Protein AF-A0A147BWX1-F1 (afdb_monomer_lite)

Secondary structure (DSSP, 8-state):
-HHHHHHHHHHHHHHHHHHHTTTEEEE-S----TTS-HHHHHHHHHHHHTPPPPPGGGEEEEEEPP--TTSPPPEEEEES---

pLDDT: mean 89.79, std 6.4, range [65.81, 97.75]

Structure (mmCIF, N/CA/C/O backbone):
data_AF-A0A147BWX1-F1
#
_entry.id   AF-A0A147BWX1-F1
#
loop_
_atom_site.group_PDB
_atom_site.id
_atom_site.type_symbol
_atom_site.label_atom_id
_atom_site.label_alt_id
_atom_site.label_comp_id
_atom_site.label_asym_id
_atom_site.label_entity_id
_atom_site.label_seq_id
_atom_site.pdbx_PDB_ins_code
_atom_site.Cartn_x
_atom_site.Cartn_y
_atom_site.Cartn_z
_atom_site.occupancy
_atom_site.B_iso_or_equiv
_atom_site.auth_seq_id
_atom_site.auth_comp_id
_atom_site.auth_asym_id
_atom_site.auth_atom_id
_atom_site.pdbx_PDB_model_num
ATOM 1 N N . GLU A 1 1 ? -15.792 0.242 36.294 1.00 70.69 1 GLU A N 1
ATOM 2 C CA . GLU A 1 1 ? -16.377 -0.542 35.178 1.00 70.69 1 GLU A CA 1
ATOM 3 C C . GLU A 1 1 ? -16.260 0.158 33.824 1.00 70.69 1 GLU A C 1
ATOM 5 O O . GLU A 1 1 ? -15.639 -0.407 32.936 1.00 70.69 1 GLU A O 1
ATOM 10 N N . GLN A 1 2 ? -16.739 1.399 33.666 1.00 81.88 2 GLN A N 1
ATOM 11 C CA . GLN A 1 2 ? -16.668 2.142 32.390 1.00 81.88 2 GLN A CA 1
ATOM 12 C C . GLN A 1 2 ? -15.252 2.255 31.791 1.00 81.88 2 GLN A C 1
ATOM 14 O O . GLN A 1 2 ? -15.069 2.004 30.605 1.00 81.88 2 GLN A O 1
ATOM 19 N N . ALA A 1 3 ? -14.235 2.541 32.611 1.00 90.25 3 ALA A N 1
ATOM 20 C CA . ALA A 1 3 ? -12.844 2.620 32.151 1.00 90.25 3 ALA A CA 1
ATOM 21 C C . ALA A 1 3 ? -12.311 1.292 31.572 1.00 90.25 3 ALA A C 1
ATOM 23 O O . ALA A 1 3 ? -11.506 1.300 30.646 1.00 90.25 3 ALA A O 1
ATOM 24 N N . HIS A 1 4 ? -12.785 0.146 32.077 1.00 91.62 4 HIS A N 1
ATOM 25 C CA . HIS A 1 4 ? -12.411 -1.162 31.532 1.00 91.62 4 HIS A CA 1
ATOM 26 C C . HIS A 1 4 ? -13.063 -1.414 30.172 1.00 91.62 4 HIS A C 1
ATOM 28 O O . HIS A 1 4 ? -12.420 -1.967 29.284 1.00 91.62 4 HIS A O 1
ATOM 34 N N . VAL A 1 5 ? -14.314 -0.979 29.996 1.00 95.88 5 VAL A N 1
ATOM 35 C CA . VAL A 1 5 ? -15.030 -1.096 28.719 1.00 95.88 5 VAL A CA 1
ATOM 36 C C . VAL A 1 5 ? -14.370 -0.230 27.648 1.00 95.88 5 VAL A C 1
ATOM 38 O O . VAL A 1 5 ? -14.117 -0.729 26.557 1.00 95.88 5 VAL A O 1
ATOM 41 N N . ILE A 1 6 ? -14.025 1.022 27.972 1.00 96.06 6 ILE A N 1
ATOM 42 C CA . ILE A 1 6 ? -13.324 1.929 27.048 1.00 96.06 6 ILE A CA 1
ATOM 43 C C . ILE A 1 6 ? -11.999 1.310 26.602 1.00 96.06 6 ILE A C 1
ATOM 45 O O . ILE A 1 6 ? -11.776 1.149 25.409 1.00 96.06 6 ILE A O 1
ATOM 49 N N . ARG A 1 7 ? -11.169 0.861 27.552 1.00 96.06 7 ARG A N 1
ATOM 50 C CA . ARG A 1 7 ? -9.866 0.260 27.238 1.00 96.06 7 ARG A CA 1
ATOM 51 C C . ARG A 1 7 ? -9.981 -0.993 26.366 1.00 96.06 7 ARG A C 1
ATOM 53 O O . ARG A 1 7 ? -9.130 -1.234 25.511 1.00 96.06 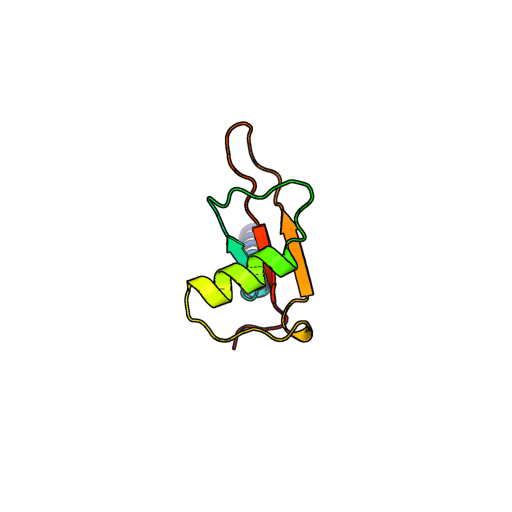7 ARG A O 1
ATOM 60 N N . ARG A 1 8 ? -11.019 -1.806 26.584 1.00 96.75 8 ARG A N 1
ATOM 61 C CA . ARG A 1 8 ? -11.288 -2.977 25.744 1.00 96.75 8 ARG A CA 1
ATOM 62 C C . ARG A 1 8 ? -11.633 -2.554 24.316 1.00 96.75 8 ARG A C 1
ATOM 64 O O . ARG A 1 8 ? -11.019 -3.062 23.390 1.00 96.75 8 ARG A O 1
ATOM 71 N N . ILE A 1 9 ? -12.539 -1.591 24.151 1.00 97.19 9 ILE A N 1
ATOM 72 C CA . ILE A 1 9 ? -12.933 -1.079 22.829 1.00 97.19 9 ILE A CA 1
ATOM 73 C C . ILE A 1 9 ? -11.739 -0.450 22.100 1.00 97.19 9 ILE A C 1
ATOM 75 O O . ILE A 1 9 ? -11.560 -0.692 20.914 1.00 97.19 9 ILE A O 1
ATOM 79 N N . GLU A 1 10 ? -10.896 0.319 22.793 1.00 97.44 10 GLU A N 1
ATOM 80 C CA . GLU A 1 10 ? -9.673 0.888 22.207 1.00 97.44 10 GLU A CA 1
ATOM 81 C C . GLU A 1 10 ? -8.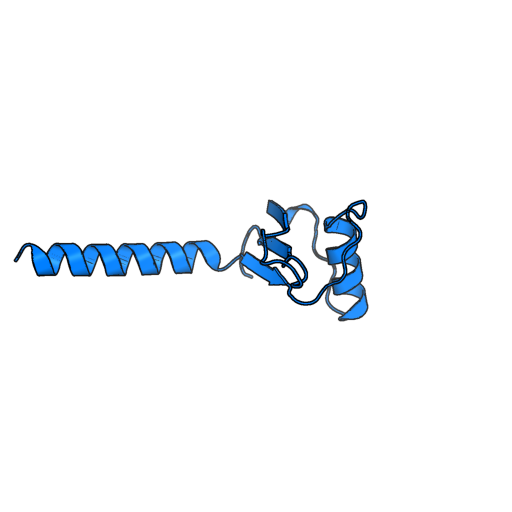729 -0.201 21.684 1.00 97.44 10 GLU A C 1
ATOM 83 O O . GLU A 1 10 ? -8.121 -0.051 20.624 1.00 97.44 10 GLU A O 1
ATOM 88 N N . THR A 1 11 ? -8.632 -1.311 22.418 1.00 97.50 11 THR A N 1
ATOM 89 C CA . THR A 1 11 ? -7.807 -2.461 22.034 1.00 97.50 11 THR A CA 1
ATOM 90 C C . THR A 1 11 ? -8.388 -3.151 20.801 1.00 97.50 11 THR A C 1
ATOM 92 O O . THR A 1 11 ? -7.682 -3.303 19.808 1.00 97.50 11 THR A O 1
ATOM 95 N N . GLU A 1 12 ? -9.681 -3.482 20.832 1.00 97.75 12 GLU A N 1
ATOM 96 C CA . GLU A 1 12 ? -10.404 -4.118 19.721 1.00 97.75 12 GLU A CA 1
ATOM 97 C C . GLU A 1 12 ? -10.356 -3.260 18.444 1.00 97.75 12 GLU A C 1
ATOM 99 O O . GLU A 1 12 ? -10.134 -3.778 17.350 1.00 97.75 12 GLU A O 1
ATOM 104 N N . LEU A 1 13 ? -10.500 -1.936 18.574 1.00 97.44 13 LEU A N 1
ATOM 105 C CA . LEU A 1 13 ? -10.401 -1.003 17.453 1.00 97.44 13 LEU A CA 1
ATOM 106 C C . LEU A 1 13 ? -8.992 -0.992 16.854 1.00 97.44 13 LEU A C 1
ATOM 108 O O . LEU A 1 13 ? -8.838 -1.074 15.638 1.00 97.44 13 LEU A O 1
ATOM 112 N N . ASN A 1 14 ? -7.958 -0.917 17.693 1.00 96.94 14 ASN A N 1
ATOM 113 C CA . ASN A 1 14 ? -6.583 -0.939 17.210 1.00 96.94 14 ASN A CA 1
ATOM 114 C C . ASN A 1 14 ? -6.241 -2.273 16.522 1.00 96.94 14 ASN A C 1
ATOM 116 O O . ASN A 1 14 ? -5.577 -2.267 15.487 1.00 96.94 14 ASN A O 1
ATOM 120 N N . GLU A 1 15 ? -6.701 -3.403 17.060 1.00 97.38 15 GLU A N 1
ATOM 121 C CA . GLU A 1 15 ? -6.534 -4.718 16.431 1.00 97.38 15 GLU A CA 1
ATOM 122 C C . GLU A 1 15 ? -7.223 -4.777 15.064 1.00 97.38 15 GLU A C 1
ATOM 124 O O . GLU A 1 15 ? -6.598 -5.176 14.079 1.00 97.38 15 GLU A O 1
ATOM 129 N N . ALA A 1 16 ? -8.471 -4.308 14.975 1.00 96.25 16 ALA A N 1
ATOM 130 C CA . ALA A 1 16 ? -9.213 -4.247 13.7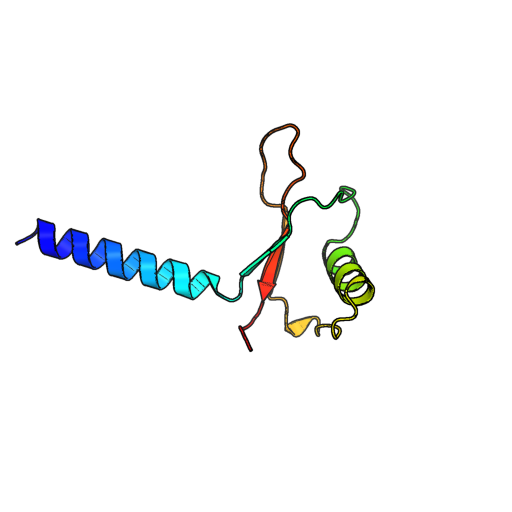20 1.00 96.25 16 ALA A CA 1
ATOM 131 C C . ALA A 1 16 ? -8.521 -3.344 12.684 1.00 96.25 16 ALA A C 1
ATOM 133 O O . ALA A 1 16 ? -8.365 -3.736 11.527 1.00 96.25 16 ALA A O 1
ATOM 134 N N . ASP A 1 17 ? -8.038 -2.171 13.098 1.00 95.38 17 ASP A N 1
ATOM 135 C CA . ASP A 1 17 ? -7.323 -1.239 12.225 1.00 95.38 17 ASP A CA 1
ATOM 136 C C . ASP A 1 17 ? -5.985 -1.809 11.740 1.00 95.38 17 ASP A C 1
ATOM 138 O O . ASP A 1 17 ? -5.593 -1.612 10.588 1.00 95.38 17 ASP A O 1
ATOM 142 N N . GLN A 1 18 ? -5.242 -2.501 12.608 1.00 93.06 18 GLN A N 1
ATOM 143 C CA . GLN A 1 18 ? -4.007 -3.184 12.217 1.00 93.06 18 GLN A CA 1
ATOM 144 C C . GLN A 1 18 ? -4.295 -4.320 11.236 1.00 93.06 18 GLN A C 1
ATOM 146 O O . GLN A 1 18 ? -3.625 -4.414 10.208 1.00 93.06 18 GLN A O 1
ATOM 151 N N . HIS A 1 19 ? -5.331 -5.117 11.499 1.00 93.44 19 HIS A N 1
ATOM 152 C CA . HIS A 1 19 ? -5.752 -6.194 10.613 1.00 93.44 19 HIS A CA 1
ATOM 153 C C . HIS A 1 19 ? -6.183 -5.667 9.234 1.00 93.44 19 HIS A C 1
ATOM 155 O O . HIS A 1 19 ? -5.764 -6.190 8.204 1.00 93.44 19 HIS A O 1
ATOM 161 N N . ALA A 1 20 ? -6.937 -4.565 9.188 1.00 91.81 20 ALA A N 1
ATOM 162 C CA . ALA A 1 20 ? -7.365 -3.926 7.943 1.00 91.81 20 ALA A CA 1
ATOM 163 C C . ALA A 1 20 ? -6.199 -3.374 7.097 1.00 91.81 20 ALA A C 1
ATOM 165 O O . ALA A 1 20 ? -6.357 -3.158 5.893 1.00 91.81 20 ALA A O 1
ATOM 166 N N . ARG A 1 21 ? -5.033 -3.136 7.714 1.00 93.81 21 ARG A N 1
ATOM 167 C CA . ARG A 1 21 ? -3.811 -2.658 7.050 1.00 93.81 21 ARG A CA 1
ATOM 168 C C . ARG A 1 21 ? -2.878 -3.781 6.596 1.00 93.81 21 ARG A C 1
ATOM 170 O O . ARG A 1 21 ? -1.899 -3.472 5.929 1.00 93.81 21 ARG A O 1
ATOM 177 N N . LEU A 1 22 ? -3.173 -5.049 6.886 1.00 95.06 22 LEU A N 1
ATOM 178 C CA . LEU A 1 22 ? -2.351 -6.185 6.449 1.00 95.06 22 LEU A CA 1
ATOM 179 C C . LEU A 1 22 ? -2.043 -6.216 4.939 1.00 95.06 22 LEU A C 1
ATOM 181 O O . LEU A 1 22 ? -0.892 -6.476 4.597 1.00 95.06 22 LEU A O 1
ATOM 185 N N . PRO A 1 23 ? -2.986 -5.917 4.021 1.00 95.50 23 PRO A N 1
ATOM 186 C CA . PRO A 1 23 ? -2.684 -5.904 2.591 1.00 95.50 23 PRO A CA 1
ATOM 187 C C . PRO A 1 23 ? -2.031 -4.592 2.127 1.00 95.50 23 PRO A C 1
ATOM 189 O O . PRO A 1 23 ? -1.922 -4.354 0.926 1.00 95.50 23 PRO A O 1
ATOM 192 N N . ASN A 1 24 ? -1.634 -3.702 3.037 1.00 95.50 24 ASN A N 1
ATOM 193 C CA . ASN A 1 24 ? -0.951 -2.470 2.677 1.00 95.50 24 ASN A CA 1
ATOM 194 C C . ASN A 1 24 ? 0.566 -2.657 2.748 1.00 95.50 24 ASN A C 1
ATOM 196 O O . ASN A 1 24 ? 1.096 -3.207 3.709 1.00 95.50 24 ASN A O 1
ATOM 200 N N . MET A 1 25 ? 1.273 -2.103 1.769 1.00 93.81 25 MET A N 1
ATOM 201 C CA . MET A 1 25 ? 2.729 -2.038 1.749 1.00 93.81 25 MET A CA 1
ATOM 202 C C . MET A 1 25 ? 3.188 -0.597 1.552 1.00 93.81 25 MET A C 1
ATOM 204 O O . MET A 1 25 ? 2.775 0.074 0.605 1.00 93.81 25 MET A O 1
ATOM 208 N N . GLU A 1 26 ? 4.076 -0.136 2.429 1.00 94.06 26 GLU A N 1
ATOM 209 C CA . GLU A 1 26 ? 4.744 1.156 2.292 1.00 94.06 26 GLU A CA 1
ATOM 210 C C . GLU A 1 26 ? 6.149 0.991 1.726 1.00 94.06 26 GLU A C 1
ATOM 212 O O . GLU A 1 26 ? 6.962 0.225 2.242 1.00 94.06 26 GLU A O 1
ATOM 217 N N . ILE A 1 27 ? 6.457 1.764 0.689 1.00 92.81 27 ILE A N 1
ATOM 218 C CA . ILE A 1 27 ? 7.760 1.757 0.036 1.00 92.81 27 ILE A CA 1
ATOM 219 C C . ILE A 1 27 ? 8.428 3.111 0.252 1.00 92.81 27 ILE A C 1
ATOM 221 O O . ILE A 1 27 ? 7.942 4.149 -0.204 1.00 92.81 27 ILE A O 1
ATOM 225 N N . HIS A 1 28 ? 9.565 3.090 0.942 1.00 91.31 28 HIS A N 1
ATOM 226 C CA . HIS A 1 28 ? 10.323 4.274 1.342 1.00 91.31 28 HIS A CA 1
ATOM 227 C C . HIS A 1 28 ? 11.592 4.443 0.498 1.00 91.31 28 HIS A C 1
ATOM 229 O O . HIS A 1 28 ? 12.104 3.493 -0.090 1.00 91.31 28 HIS A O 1
ATOM 235 N N . GLY A 1 29 ? 12.119 5.669 0.437 1.00 88.75 29 GLY A N 1
ATOM 236 C CA . GLY A 1 29 ? 13.425 5.956 -0.178 1.00 88.75 29 GLY A CA 1
ATOM 237 C C . GLY A 1 29 ? 13.445 6.035 -1.710 1.00 88.75 29 GLY A C 1
ATOM 238 O O . GLY A 1 29 ? 14.500 6.281 -2.294 1.00 88.75 29 GLY A O 1
ATOM 239 N N . LEU A 1 30 ? 12.300 5.884 -2.378 1.00 87.44 30 LEU A N 1
ATOM 240 C CA . LEU A 1 30 ? 12.223 5.976 -3.833 1.00 87.44 30 LEU A CA 1
ATOM 241 C C . LEU A 1 30 ? 12.154 7.423 -4.317 1.00 87.44 30 LEU A C 1
ATOM 243 O O . LEU A 1 30 ? 11.227 8.173 -4.004 1.00 87.44 30 LEU A O 1
ATOM 247 N N . LYS A 1 31 ? 13.103 7.789 -5.181 1.00 82.75 31 LYS A N 1
ATOM 248 C CA . LYS A 1 31 ? 13.003 8.999 -5.999 1.00 82.75 31 LYS A CA 1
ATOM 249 C C . LYS A 1 31 ? 11.995 8.743 -7.110 1.00 82.75 31 LYS A C 1
ATOM 251 O O . LYS A 1 31 ? 12.268 7.987 -8.036 1.00 82.75 31 LYS A O 1
ATOM 256 N N . THR A 1 32 ? 10.828 9.363 -7.005 1.00 77.62 32 THR A N 1
ATOM 257 C CA . THR A 1 32 ? 9.787 9.287 -8.032 1.00 77.62 32 THR A CA 1
ATOM 258 C C . THR A 1 32 ? 9.591 10.653 -8.667 1.00 77.62 32 THR A C 1
ATOM 260 O O . THR A 1 32 ? 9.331 11.635 -7.970 1.00 77.62 32 THR A O 1
ATOM 263 N N . ASP A 1 33 ? 9.694 10.708 -9.993 1.00 81.88 33 ASP A N 1
ATOM 264 C CA . ASP A 1 33 ? 9.293 11.885 -10.762 1.00 81.88 33 ASP A CA 1
ATOM 265 C C . ASP A 1 33 ? 7.792 12.160 -10.516 1.00 81.88 33 ASP A C 1
ATOM 267 O O . ASP A 1 33 ? 7.004 11.207 -10.434 1.00 81.88 33 ASP A O 1
ATOM 271 N N . PRO A 1 34 ? 7.366 13.425 -10.346 1.00 77.56 34 PRO A N 1
ATOM 272 C CA . PRO A 1 34 ? 5.952 13.781 -10.227 1.00 77.56 34 PRO A CA 1
ATOM 273 C C . PRO A 1 34 ? 5.068 13.261 -11.371 1.00 77.56 34 PRO A C 1
ATOM 275 O O . PRO A 1 34 ? 3.897 12.973 -11.139 1.00 77.56 34 PRO A O 1
ATOM 278 N N . ASN A 1 35 ? 5.621 13.109 -12.575 1.00 82.88 35 ASN A N 1
ATOM 279 C CA . ASN A 1 35 ? 4.894 12.712 -13.781 1.00 82.88 35 ASN A CA 1
ATOM 280 C C . ASN A 1 35 ? 4.895 11.198 -14.026 1.00 82.88 35 ASN A C 1
ATOM 282 O O . ASN A 1 35 ? 4.186 10.707 -14.907 1.00 82.88 35 ASN A O 1
ATOM 286 N N . VAL A 1 36 ? 5.695 10.435 -13.278 1.00 85.12 36 VAL A N 1
ATOM 287 C CA . VAL A 1 36 ? 5.770 8.986 -13.459 1.00 85.12 36 VAL A CA 1
ATOM 288 C C . VAL A 1 36 ? 4.541 8.315 -12.850 1.00 85.12 36 VAL A C 1
ATOM 290 O O . VAL A 1 36 ? 4.179 8.535 -11.693 1.00 85.12 36 VAL A O 1
ATOM 293 N N . ARG A 1 37 ? 3.919 7.425 -13.631 1.00 90.19 37 ARG A N 1
ATOM 294 C CA . ARG A 1 37 ? 2.802 6.595 -13.169 1.00 90.19 37 ARG A CA 1
ATOM 295 C C . ARG A 1 37 ? 3.310 5.607 -12.118 1.00 90.19 37 ARG A C 1
ATOM 297 O O . ARG A 1 37 ? 4.166 4.777 -12.413 1.00 90.19 37 ARG A O 1
ATOM 304 N N . LEU A 1 38 ? 2.753 5.653 -10.910 1.00 90.56 38 LEU A N 1
ATOM 305 C CA . LEU A 1 38 ? 3.195 4.806 -9.792 1.00 90.56 38 LEU A CA 1
ATOM 306 C C . LEU A 1 38 ? 3.060 3.301 -10.076 1.00 90.56 38 LEU A C 1
ATOM 308 O O . LEU A 1 38 ? 3.899 2.527 -9.628 1.00 90.56 38 LEU A O 1
ATOM 312 N N . ALA A 1 39 ? 2.075 2.887 -10.877 1.00 87.75 39 ALA A N 1
ATOM 313 C CA . ALA A 1 39 ? 1.946 1.496 -11.321 1.00 87.75 39 ALA A CA 1
ATOM 314 C C . ALA A 1 39 ? 3.172 1.012 -12.125 1.00 87.75 39 ALA A C 1
ATOM 316 O O . ALA A 1 39 ? 3.629 -0.118 -11.953 1.00 87.75 39 ALA A O 1
ATOM 317 N N . ALA A 1 40 ? 3.761 1.886 -12.951 1.00 88.62 40 ALA A N 1
ATOM 318 C CA . ALA A 1 40 ? 4.985 1.569 -13.687 1.00 88.62 40 ALA A CA 1
ATOM 319 C C . ALA A 1 40 ? 6.197 1.468 -12.747 1.00 88.62 40 ALA A C 1
ATOM 321 O O . ALA A 1 40 ? 7.060 0.617 -12.945 1.00 88.62 40 ALA A O 1
ATOM 322 N N . VAL A 1 41 ? 6.238 2.289 -11.688 1.00 89.44 41 VAL A N 1
ATOM 323 C CA . VAL A 1 41 ? 7.256 2.172 -10.629 1.00 89.44 41 VAL A CA 1
ATOM 324 C C . VAL A 1 41 ? 7.150 0.815 -9.942 1.00 89.44 41 VAL A C 1
ATOM 326 O O . VAL A 1 41 ? 8.166 0.151 -9.780 1.00 89.44 41 VAL A O 1
ATOM 329 N N . LEU A 1 42 ? 5.938 0.383 -9.582 1.00 90.06 42 LEU A N 1
ATOM 330 C CA . LEU A 1 42 ? 5.710 -0.899 -8.913 1.00 90.06 42 LEU A CA 1
ATOM 331 C C . LEU A 1 42 ? 6.125 -2.088 -9.792 1.00 90.06 42 LEU A C 1
ATOM 333 O O . LEU A 1 42 ? 6.837 -2.972 -9.325 1.00 90.06 42 LEU A O 1
ATOM 337 N N . SER A 1 43 ? 5.752 -2.066 -11.074 1.00 88.81 43 SER A N 1
ATOM 338 C CA . SER A 1 43 ? 6.131 -3.107 -12.044 1.00 88.81 43 SER A CA 1
ATOM 339 C C . SER A 1 43 ? 7.653 -3.179 -12.227 1.00 88.81 43 SER A C 1
ATOM 341 O O . SER A 1 43 ? 8.250 -4.252 -12.153 1.00 88.81 43 SER A O 1
ATOM 343 N N . GLY A 1 44 ? 8.308 -2.019 -12.373 1.00 90.19 44 GLY A N 1
ATOM 344 C CA . GLY A 1 44 ? 9.765 -1.942 -12.495 1.00 90.19 44 GLY A CA 1
ATOM 345 C C . GLY A 1 44 ? 10.512 -2.319 -11.210 1.00 90.19 44 GLY A C 1
ATOM 346 O O . GLY A 1 44 ? 11.644 -2.791 -11.277 1.00 90.19 44 GLY A O 1
ATOM 347 N N . LEU A 1 45 ? 9.909 -2.132 -10.031 1.00 90.19 45 LEU A N 1
ATOM 348 C CA . LEU A 1 45 ? 10.454 -2.653 -8.773 1.00 90.19 45 LEU A CA 1
ATOM 349 C C . LEU A 1 45 ? 10.356 -4.174 -8.720 1.00 90.19 45 LEU A C 1
ATOM 351 O O . LEU A 1 45 ? 11.338 -4.813 -8.356 1.00 90.19 45 LEU A O 1
ATOM 355 N N . ALA A 1 46 ? 9.209 -4.742 -9.103 1.00 89.81 46 ALA A N 1
ATOM 356 C CA . ALA A 1 46 ? 9.017 -6.187 -9.130 1.00 89.81 46 ALA A CA 1
ATOM 357 C C . ALA A 1 46 ? 10.055 -6.871 -10.035 1.00 89.81 46 ALA A C 1
ATOM 359 O O . ALA A 1 46 ? 10.723 -7.815 -9.617 1.00 89.81 46 ALA A O 1
ATOM 360 N N . GLU A 1 47 ? 10.280 -6.307 -11.224 1.00 91.81 47 GLU A N 1
ATOM 361 C CA . GLU A 1 47 ? 11.312 -6.765 -12.158 1.00 91.81 47 GLU A CA 1
ATOM 362 C C . GLU A 1 47 ? 12.721 -6.697 -11.547 1.00 91.81 47 GLU A C 1
ATOM 364 O O . GLU A 1 47 ? 13.447 -7.689 -11.546 1.00 91.81 47 GLU A O 1
ATOM 369 N N . LYS A 1 48 ? 13.105 -5.552 -10.964 1.00 91.75 48 LYS A N 1
ATOM 370 C CA . LYS A 1 48 ? 14.436 -5.362 -10.352 1.00 91.75 48 LYS A CA 1
ATOM 371 C C . LYS A 1 48 ? 14.696 -6.273 -9.157 1.00 91.75 48 LYS A C 1
ATOM 373 O O . LYS A 1 48 ? 15.848 -6.612 -8.899 1.00 91.75 48 LYS A O 1
ATOM 378 N N . LEU A 1 49 ? 13.652 -6.620 -8.411 1.00 90.94 49 LEU A N 1
ATOM 379 C CA . LEU A 1 49 ? 13.735 -7.524 -7.265 1.00 90.94 49 LEU A CA 1
ATOM 380 C C . LEU A 1 49 ? 13.663 -9.002 -7.677 1.00 90.94 49 LEU A C 1
ATOM 382 O O . LEU A 1 49 ? 13.839 -9.866 -6.822 1.00 90.94 49 LEU A O 1
ATOM 386 N N . GLY A 1 50 ? 13.414 -9.302 -8.957 1.00 91.25 50 GLY A N 1
ATOM 387 C CA . GLY A 1 50 ? 13.254 -10.671 -9.445 1.00 91.25 50 GLY A CA 1
ATOM 388 C C . GLY A 1 50 ? 12.022 -11.377 -8.876 1.00 91.25 50 GLY A C 1
ATOM 389 O O . GLY A 1 50 ? 12.008 -12.604 -8.798 1.00 91.25 50 GLY A O 1
ATOM 390 N N . ILE A 1 51 ? 11.006 -10.620 -8.449 1.00 87.88 51 ILE A N 1
ATOM 391 C CA . ILE A 1 51 ? 9.744 -11.177 -7.955 1.00 87.88 51 ILE A CA 1
ATOM 392 C C . ILE A 1 51 ? 8.734 -11.284 -9.099 1.00 87.88 51 ILE A C 1
ATOM 394 O O . ILE A 1 51 ? 8.805 -10.547 -10.086 1.00 87.88 51 ILE A O 1
ATOM 398 N N . GLY A 1 52 ? 7.796 -12.225 -8.965 1.00 83.19 52 GLY A N 1
ATOM 399 C CA . GLY A 1 52 ? 6.709 -12.394 -9.925 1.00 83.19 52 GLY A CA 1
ATOM 400 C C . GLY A 1 52 ? 5.956 -11.083 -10.145 1.00 83.19 52 GLY A C 1
ATOM 401 O O . GLY A 1 52 ? 5.768 -10.296 -9.213 1.00 83.19 52 GLY A O 1
ATOM 402 N N . GLN A 1 53 ? 5.547 -10.839 -11.389 1.00 81.38 53 GLN A N 1
ATOM 403 C CA . GLN A 1 53 ? 4.664 -9.716 -11.683 1.00 81.38 53 GLN A CA 1
ATOM 404 C C . GLN A 1 53 ? 3.318 -9.953 -10.992 1.00 81.38 53 GLN A C 1
ATOM 406 O O . GLN A 1 53 ? 2.838 -11.084 -10.929 1.00 81.38 53 GLN A O 1
ATOM 411 N N . HIS A 1 54 ? 2.747 -8.880 -10.453 1.00 82.69 54 HIS A N 1
ATOM 412 C CA . HIS A 1 54 ? 1.382 -8.883 -9.941 1.00 82.69 54 HIS A CA 1
ATOM 413 C C . HIS A 1 54 ? 0.426 -8.628 -11.103 1.00 82.69 54 HIS A C 1
ATOM 415 O O . HIS A 1 54 ? 0.767 -7.903 -12.044 1.00 82.69 54 HIS A O 1
ATOM 421 N N . GLU A 1 55 ? -0.780 -9.172 -11.020 1.00 88.19 55 GLU A N 1
ATOM 422 C CA . GLU A 1 55 ? -1.843 -8.773 -11.927 1.00 88.19 55 GLU A CA 1
ATOM 423 C C . GLU A 1 55 ? -2.350 -7.382 -11.525 1.00 88.19 55 GLU A C 1
ATOM 425 O O . GLU A 1 55 ? -2.407 -7.049 -10.335 1.00 88.19 55 GLU A O 1
ATOM 430 N N . PRO A 1 56 ? -2.775 -6.534 -12.477 1.00 86.62 56 PRO A N 1
ATOM 431 C CA . PRO A 1 56 ? -3.365 -5.240 -12.143 1.00 86.62 56 PRO A CA 1
ATOM 432 C C . PRO A 1 56 ? -4.558 -5.345 -11.179 1.00 86.62 56 PRO A C 1
ATOM 434 O O . PRO A 1 56 ? -4.799 -4.420 -10.407 1.00 86.62 56 PRO A O 1
ATOM 437 N N . SER A 1 57 ? -5.288 -6.468 -11.200 1.00 90.75 57 SER A N 1
ATOM 438 C CA . SER A 1 57 ? -6.394 -6.762 -10.281 1.00 90.75 57 SER A CA 1
ATOM 439 C C . SER A 1 57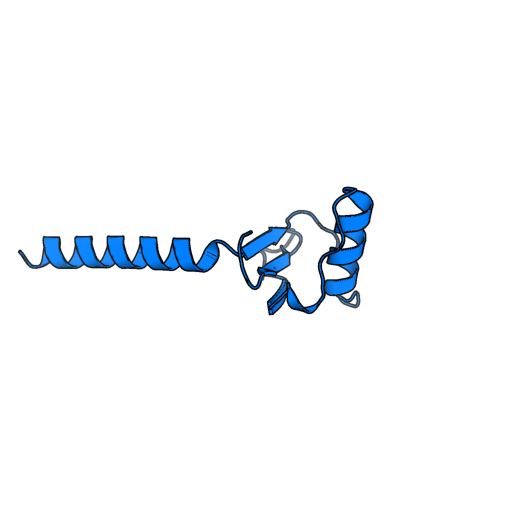 ? -5.962 -6.971 -8.832 1.00 90.75 57 SER A C 1
ATOM 441 O O . SER A 1 57 ? -6.802 -6.868 -7.944 1.00 90.75 57 SER A O 1
ATOM 443 N N . ASP A 1 58 ? -4.683 -7.246 -8.581 1.00 91.19 58 ASP A N 1
ATOM 444 C CA . ASP A 1 58 ? -4.163 -7.489 -7.235 1.00 91.19 58 ASP A CA 1
ATOM 445 C C . ASP A 1 58 ? -3.967 -6.181 -6.460 1.00 91.19 58 ASP A C 1
ATOM 447 O O . ASP A 1 58 ? -3.852 -6.191 -5.236 1.00 91.19 58 ASP A O 1
ATOM 451 N N . VAL A 1 59 ? -3.955 -5.036 -7.154 1.00 92.81 59 VAL A N 1
ATOM 452 C CA . VAL A 1 59 ? -3.727 -3.710 -6.571 1.00 92.81 59 VAL A CA 1
ATOM 453 C C . VAL A 1 59 ? -5.024 -2.907 -6.567 1.00 92.81 59 VAL A C 1
ATOM 455 O O . VAL A 1 59 ? -5.534 -2.492 -7.604 1.00 92.81 59 VAL A O 1
ATOM 458 N N . VAL A 1 60 ? -5.528 -2.604 -5.372 1.00 94.38 60 VAL A N 1
ATOM 459 C CA . VAL A 1 60 ? -6.702 -1.742 -5.175 1.00 94.38 60 VAL A CA 1
ATOM 460 C C . VAL A 1 60 ? -6.349 -0.279 -5.427 1.00 94.38 60 VAL A C 1
ATOM 462 O O . VAL A 1 60 ? -7.106 0.459 -6.053 1.00 94.38 60 VAL A O 1
ATOM 465 N N . SER A 1 61 ? -5.208 0.171 -4.901 1.00 94.12 61 SER A N 1
ATOM 466 C CA . SER A 1 61 ? -4.777 1.562 -5.047 1.00 94.12 61 SER A CA 1
ATOM 467 C C . SER A 1 61 ? -3.281 1.727 -4.829 1.00 94.12 61 SER A C 1
ATOM 469 O O . SER A 1 61 ? -2.691 1.031 -4.003 1.00 94.12 61 SER A O 1
ATOM 471 N N . VAL A 1 62 ? -2.696 2.720 -5.498 1.00 93.81 62 VAL A N 1
ATOM 472 C CA . VAL A 1 62 ? -1.316 3.156 -5.274 1.00 93.81 62 VAL A CA 1
ATOM 473 C C . VAL A 1 62 ? -1.243 4.681 -5.252 1.00 93.81 62 VAL A C 1
ATOM 475 O O . VAL A 1 62 ? -1.740 5.344 -6.162 1.00 93.81 62 VAL A O 1
ATOM 478 N N . PHE A 1 63 ? -0.638 5.254 -4.214 1.00 92.62 63 PHE A N 1
ATOM 479 C CA . PHE A 1 63 ? -0.496 6.707 -4.078 1.00 92.62 63 PHE A CA 1
ATOM 480 C C . PHE A 1 63 ? 0.695 7.094 -3.198 1.00 92.62 63 PHE A C 1
ATOM 482 O O . PHE A 1 63 ? 1.230 6.280 -2.450 1.00 92.62 63 PHE A O 1
ATOM 489 N N . LYS A 1 64 ? 1.131 8.354 -3.301 1.00 91.38 64 LYS A N 1
ATOM 490 C CA . LYS A 1 64 ? 2.186 8.909 -2.445 1.00 91.38 64 LYS A CA 1
ATOM 491 C C . LYS A 1 64 ? 1.586 9.396 -1.126 1.00 91.38 64 LYS A C 1
ATOM 493 O O . LYS A 1 64 ? 0.592 10.121 -1.137 1.00 91.38 64 LYS A O 1
ATOM 498 N N . ILE A 1 65 ? 2.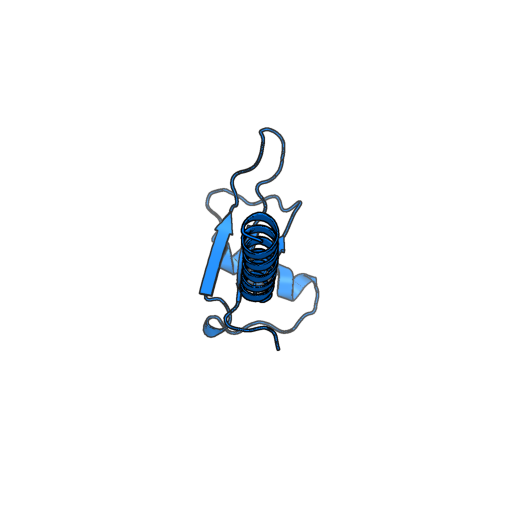206 9.040 -0.007 1.00 91.12 65 ILE A N 1
ATOM 499 C CA . ILE A 1 65 ? 1.861 9.570 1.312 1.00 91.12 65 ILE A CA 1
ATOM 500 C C . ILE A 1 65 ? 2.549 10.936 1.480 1.00 91.12 65 ILE A C 1
ATOM 502 O O . ILE A 1 65 ? 3.745 11.058 1.186 1.00 91.12 65 ILE A O 1
ATOM 506 N N . PRO A 1 66 ? 1.839 11.977 1.956 1.00 88.56 66 PRO A N 1
ATOM 507 C CA . PRO A 1 66 ? 2.465 13.240 2.322 1.00 88.56 66 PRO A CA 1
ATOM 508 C C . PRO A 1 66 ? 3.607 13.027 3.323 1.00 88.56 66 PRO A C 1
ATOM 510 O O . PRO A 1 66 ? 3.437 12.368 4.346 1.00 88.56 66 PRO A O 1
ATOM 513 N N . ALA A 1 67 ? 4.770 13.607 3.036 1.00 83.88 67 ALA A N 1
ATOM 514 C CA . ALA A 1 67 ? 5.959 13.500 3.874 1.00 83.88 67 ALA A CA 1
ATOM 515 C C . ALA A 1 67 ? 6.478 14.885 4.264 1.00 83.88 67 ALA A C 1
ATOM 517 O O . ALA A 1 67 ? 6.156 15.895 3.633 1.00 83.88 67 ALA A O 1
ATOM 518 N N . ARG A 1 68 ? 7.299 14.923 5.318 1.00 83.38 68 ARG A N 1
ATOM 519 C CA . ARG A 1 68 ? 7.996 16.143 5.744 1.00 83.38 68 ARG A CA 1
ATOM 520 C C . ARG A 1 68 ? 8.938 16.629 4.638 1.00 83.38 68 ARG A C 1
ATOM 522 O O . ARG A 1 68 ? 9.450 15.833 3.852 1.00 83.38 68 ARG A O 1
ATOM 529 N N . GLN A 1 69 ? 9.197 17.935 4.605 1.00 75.25 69 GLN A N 1
ATOM 530 C CA . GLN A 1 69 ? 10.150 18.515 3.656 1.00 75.25 69 GLN A CA 1
ATOM 531 C C . GLN A 1 69 ? 11.528 17.845 3.776 1.00 75.25 69 GLN A C 1
ATOM 533 O O . GLN A 1 69 ? 11.990 17.551 4.876 1.00 75.25 69 GLN A O 1
ATOM 538 N N . GLY A 1 70 ? 12.167 17.587 2.633 1.00 74.44 70 GLY A N 1
ATOM 539 C CA . GLY A 1 70 ? 13.458 16.896 2.560 1.00 74.44 70 GLY A CA 1
ATOM 540 C C . GLY A 1 70 ? 13.380 15.365 2.608 1.00 74.44 70 GLY A C 1
ATOM 541 O O . GLY A 1 70 ? 14.393 14.712 2.373 1.00 74.44 70 GLY A O 1
ATOM 542 N N . VAL A 1 71 ? 12.201 14.780 2.847 1.00 81.25 71 VAL A N 1
ATOM 543 C CA . VAL A 1 71 ? 11.984 13.326 2.817 1.00 81.25 71 VAL A CA 1
ATOM 544 C C . VAL A 1 71 ? 11.277 12.938 1.519 1.00 81.25 71 VAL A C 1
ATOM 546 O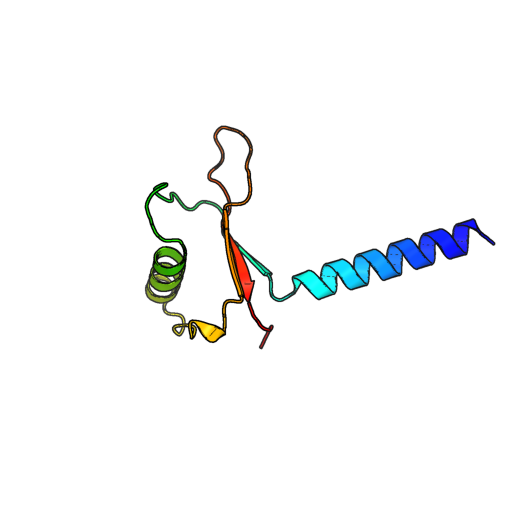 O . VAL A 1 71 ? 10.293 13.565 1.123 1.00 81.25 71 VAL A O 1
ATOM 549 N N . HIS A 1 72 ? 11.767 11.896 0.841 1.00 86.00 72 HIS A N 1
ATOM 550 C CA . HIS A 1 72 ? 11.065 11.328 -0.310 1.00 86.00 72 HIS A CA 1
ATOM 551 C C . HIS A 1 72 ? 9.705 10.785 0.131 1.00 86.00 72 HIS A C 1
ATOM 553 O O . HIS A 1 72 ? 9.635 10.000 1.074 1.00 86.00 72 HIS A O 1
ATOM 559 N N . GLN A 1 73 ? 8.636 11.211 -0.547 1.00 90.06 73 GLN A N 1
ATOM 560 C CA . GLN A 1 73 ? 7.279 10.769 -0.239 1.00 90.06 73 GLN A CA 1
ATOM 561 C C . GLN A 1 73 ? 7.177 9.241 -0.365 1.00 90.06 73 GLN A C 1
ATOM 563 O O . GLN A 1 73 ? 7.435 8.723 -1.458 1.00 90.06 73 GLN A O 1
ATOM 568 N N . PRO A 1 74 ? 6.807 8.525 0.712 1.00 92.31 74 PRO A N 1
ATOM 569 C CA . PRO A 1 74 ? 6.583 7.089 0.650 1.00 92.31 74 PRO A CA 1
ATOM 570 C C . PRO A 1 74 ? 5.456 6.758 -0.322 1.00 92.31 74 PRO A C 1
ATOM 572 O O . PRO A 1 74 ? 4.519 7.540 -0.493 1.00 92.31 74 PRO A O 1
ATOM 575 N N . ILE A 1 75 ? 5.531 5.591 -0.947 1.00 93.81 75 ILE A N 1
ATOM 576 C CA . ILE A 1 75 ? 4.458 5.065 -1.789 1.00 93.81 75 ILE A CA 1
ATOM 577 C C . ILE A 1 75 ? 3.675 4.057 -0.958 1.00 93.81 75 ILE A C 1
ATOM 579 O O . ILE A 1 75 ? 4.256 3.085 -0.484 1.00 93.81 75 ILE A O 1
ATOM 583 N N . LEU A 1 76 ? 2.373 4.278 -0.801 1.00 94.88 76 LEU A N 1
ATOM 584 C CA . LEU A 1 76 ? 1.458 3.296 -0.237 1.00 94.88 76 LEU A CA 1
ATOM 585 C C . LEU A 1 76 ? 0.837 2.490 -1.372 1.00 94.88 76 LEU A C 1
ATOM 587 O O . LEU A 1 76 ? 0.236 3.057 -2.288 1.00 94.88 76 LEU A O 1
ATOM 591 N N . VAL A 1 77 ? 0.967 1.174 -1.288 1.00 95.19 77 VAL A N 1
ATOM 592 C CA . VAL A 1 77 ? 0.291 0.211 -2.154 1.00 95.19 77 VAL A CA 1
ATOM 593 C C . VAL A 1 77 ? -0.728 -0.531 -1.304 1.00 95.19 77 VAL A C 1
ATOM 595 O O . VAL A 1 77 ? -0.380 -1.038 -0.243 1.00 95.19 77 VAL A O 1
ATOM 598 N N . LYS A 1 78 ? -1.979 -0.591 -1.754 1.00 95.50 78 LYS A N 1
ATOM 599 C CA . LYS A 1 78 ? -3.018 -1.424 -1.147 1.00 95.50 78 LYS A CA 1
ATOM 600 C C . LYS A 1 78 ? -3.328 -2.577 -2.082 1.00 95.50 78 LYS A C 1
ATOM 602 O O . LYS A 1 78 ? -3.799 -2.339 -3.195 1.00 95.50 78 LYS A O 1
ATOM 607 N N . PHE A 1 79 ? -3.087 -3.791 -1.616 1.00 94.56 79 PHE A N 1
ATOM 608 C CA . PHE A 1 79 ? -3.440 -5.010 -2.326 1.00 94.56 79 PHE A CA 1
ATOM 609 C C . PHE A 1 79 ? -4.868 -5.452 -1.994 1.00 94.56 79 PHE A C 1
ATOM 611 O O . PHE A 1 79 ? -5.486 -4.975 -1.036 1.00 94.56 79 PHE A O 1
ATOM 618 N N . THR A 1 80 ? -5.418 -6.337 -2.817 1.00 94.25 80 THR A N 1
ATOM 619 C CA . THR A 1 80 ? -6.737 -6.948 -2.599 1.00 94.25 80 THR A CA 1
ATOM 620 C C . THR A 1 80 ? -6.733 -7.931 -1.433 1.00 94.25 80 THR A C 1
ATOM 622 O O . THR A 1 80 ? -7.710 -7.992 -0.688 1.00 94.25 80 THR A O 1
ATOM 625 N N . SER A 1 81 ? -5.634 -8.659 -1.238 1.00 89.75 81 SER A N 1
ATOM 626 C CA . SER A 1 81 ? -5.456 -9.621 -0.150 1.00 89.75 81 SER A CA 1
ATOM 627 C C . SER A 1 81 ? -3.984 -9.804 0.211 1.00 89.75 81 SER A C 1
ATOM 629 O O . SER A 1 81 ? -3.089 -9.440 -0.549 1.00 89.75 81 SER A O 1
ATOM 631 N N . VAL A 1 82 ? -3.745 -10.416 1.369 1.00 83.81 82 VAL A N 1
ATOM 632 C CA . VAL A 1 82 ? -2.468 -11.060 1.693 1.00 83.81 82 VAL A CA 1
ATOM 633 C C . VAL A 1 82 ? -2.616 -12.530 1.304 1.00 83.81 82 VAL A C 1
ATOM 635 O O . VAL A 1 82 ? -3.611 -13.145 1.690 1.00 83.81 82 VAL A O 1
ATOM 638 N N . ALA A 1 83 ? -1.703 -13.042 0.478 1.00 65.81 83 ALA A N 1
ATOM 639 C CA . ALA A 1 83 ? -1.677 -14.449 0.075 1.00 65.81 83 ALA A CA 1
ATOM 640 C C . ALA A 1 83 ? -1.159 -15.356 1.201 1.00 65.81 83 ALA A C 1
ATOM 642 O O . ALA A 1 83 ? -0.303 -14.882 1.986 1.00 65.81 83 ALA A O 1
#

Sequence (83 aa):
EQAHVIRRIETELNEADQHARLPNMEIHGLKTDPNVRLAAVLSGLAEKLGIGQHEPSDVVSVFKIPARQGVHQPILVKFTSVA

Radius of gyration: 17.1 Å; chains: 1; bounding box: 31×33×49 Å

Foldseek 3Di:
DVVVVVVVVVVVVVVVVVVQCVQKDKAFDDDDDPPDDVLVVVQVVCVVVVHDGDDPQQWPDWDFADDDPPGDTIIMTGGPDDD

Organism: Ixodes ricinus (NCBI:txid34613)